Protein AF-A0A8X8DHN5-F1 (afdb_monomer)

Radius of gyration: 29.45 Å; Cα contacts (8 Å, |Δi|>4): 49; chains: 1; bounding box: 94×42×72 Å

Secondary structure (DSSP, 8-state):
--PPPPPPPPPPP-------PPPPPP---------------------THHHHHHHHHHHHHHHHHHHHHHHHHHHHTT--TTSHHHHHHHHHHHHHHHHTT----HHHHHHHHHHHHHHHHHTT---------------TTSSHHHHHHHHHT----

Structure (mmCIF, N/CA/C/O backbone):
data_AF-A0A8X8DHN5-F1
#
_entry.id   AF-A0A8X8DHN5-F1
#
loop_
_atom_site.group_PDB
_atom_site.id
_atom_site.type_symbol
_atom_site.label_atom_id
_atom_site.label_alt_id
_atom_site.label_comp_id
_atom_site.label_asym_id
_atom_site.label_entity_id
_atom_site.label_seq_id
_atom_site.pdbx_PDB_ins_code
_atom_site.Cartn_x
_atom_site.Cartn_y
_atom_site.Cartn_z
_atom_site.occupancy
_atom_site.B_iso_or_equiv
_atom_site.auth_seq_id
_atom_site.auth_comp_id
_atom_site.auth_asym_id
_atom_site.auth_atom_id
_atom_site.pdbx_PDB_model_num
ATOM 1 N N . MET A 1 1 ? -40.801 -19.120 -19.888 1.00 40.19 1 MET A N 1
ATOM 2 C CA . MET A 1 1 ? -40.756 -18.268 -21.099 1.00 40.19 1 MET A CA 1
ATOM 3 C C . MET A 1 1 ? -39.451 -17.484 -21.083 1.00 40.19 1 MET A C 1
ATOM 5 O O . MET A 1 1 ? -39.357 -16.513 -20.349 1.00 40.19 1 MET A O 1
ATOM 9 N N . TRP A 1 2 ? -38.436 -17.915 -21.832 1.00 34.72 2 TRP A N 1
ATOM 10 C CA . TRP A 1 2 ? -37.147 -17.218 -21.913 1.00 34.72 2 TRP A CA 1
ATOM 11 C C . TRP A 1 2 ? -37.075 -16.496 -23.261 1.00 34.72 2 TRP A C 1
ATOM 13 O O . TRP A 1 2 ? -37.038 -17.145 -24.305 1.00 34.72 2 TRP A O 1
ATOM 23 N N . ARG A 1 3 ? -37.142 -15.158 -23.260 1.00 44.72 3 ARG A N 1
ATOM 24 C CA . ARG A 1 3 ? -36.994 -14.358 -24.485 1.00 44.72 3 ARG A CA 1
ATOM 25 C C . ARG A 1 3 ? -35.511 -14.281 -24.858 1.00 44.72 3 ARG A C 1
ATOM 27 O O . ARG A 1 3 ? -34.700 -13.839 -24.050 1.00 44.72 3 ARG A O 1
ATOM 34 N N . ARG A 1 4 ? -35.171 -14.696 -26.083 1.00 47.12 4 ARG A N 1
ATOM 35 C CA . ARG A 1 4 ? -33.859 -14.456 -26.707 1.00 47.12 4 ARG A CA 1
ATOM 36 C C . ARG A 1 4 ? -33.669 -12.954 -26.932 1.00 47.12 4 ARG A C 1
ATOM 38 O O . ARG A 1 4 ? -34.525 -12.324 -27.548 1.00 47.12 4 ARG A O 1
ATOM 45 N N . ALA A 1 5 ? -32.549 -12.410 -26.468 1.00 58.56 5 ALA A N 1
ATOM 46 C CA . ALA A 1 5 ? -32.064 -11.099 -26.888 1.00 58.56 5 ALA A CA 1
ATOM 47 C C . ALA A 1 5 ? -31.397 -11.205 -28.281 1.00 58.56 5 ALA A C 1
ATOM 49 O O . ALA A 1 5 ? -30.802 -12.245 -28.580 1.00 58.56 5 ALA A O 1
ATOM 50 N N . PRO A 1 6 ? -31.496 -10.176 -29.142 1.00 59.94 6 PRO A N 1
ATOM 51 C CA . PRO A 1 6 ? -30.870 -10.176 -30.462 1.00 59.94 6 PRO A CA 1
ATOM 52 C C . PRO A 1 6 ? -29.352 -9.938 -30.376 1.00 59.94 6 PRO A C 1
ATOM 54 O O . PRO A 1 6 ? -28.873 -9.168 -29.546 1.00 59.94 6 PRO A O 1
ATOM 57 N N . SER A 1 7 ? -28.594 -10.609 -31.244 1.00 63.41 7 SER A N 1
ATOM 58 C CA . SER A 1 7 ? -27.137 -10.473 -31.371 1.00 63.41 7 SER A CA 1
ATOM 59 C C . SER A 1 7 ? -26.733 -9.146 -32.034 1.00 63.41 7 SER A C 1
ATOM 61 O O . SER A 1 7 ? -27.373 -8.763 -33.017 1.00 63.41 7 SER A O 1
ATOM 63 N N . PRO A 1 8 ? -25.653 -8.477 -31.588 1.00 67.31 8 PRO A N 1
ATOM 64 C CA . PRO A 1 8 ? -25.130 -7.286 -32.255 1.00 67.31 8 PRO A CA 1
ATOM 65 C C . PRO A 1 8 ? -24.365 -7.631 -33.554 1.00 67.31 8 PRO A C 1
ATOM 67 O O . PRO A 1 8 ? -23.786 -8.717 -33.657 1.00 67.31 8 PRO A O 1
ATOM 70 N N . PRO A 1 9 ? -24.343 -6.728 -34.554 1.00 60.66 9 PRO A N 1
ATOM 71 C CA . PRO A 1 9 ? -23.659 -6.954 -35.827 1.00 60.66 9 PRO A CA 1
ATOM 72 C C . PRO A 1 9 ? -22.127 -6.894 -35.686 1.00 60.66 9 PRO A C 1
ATOM 74 O O . PRO A 1 9 ? -21.584 -6.067 -34.955 1.00 60.66 9 PRO A O 1
ATOM 77 N N . ARG A 1 10 ? -21.422 -7.773 -36.416 1.00 60.41 10 ARG A N 1
ATOM 78 C CA . ARG A 1 10 ? -19.953 -7.762 -36.562 1.00 60.41 10 ARG A CA 1
ATOM 79 C C . ARG A 1 10 ? -19.505 -6.551 -37.393 1.00 60.41 10 ARG A C 1
ATOM 81 O O . ARG A 1 10 ? -20.082 -6.337 -38.459 1.00 60.41 10 ARG A O 1
ATOM 88 N N . PRO A 1 11 ? -18.442 -5.830 -37.003 1.00 55.47 11 PRO A N 1
ATOM 89 C CA . PRO A 1 11 ? -17.826 -4.852 -37.886 1.00 55.47 11 PRO A CA 1
ATOM 90 C C . PRO A 1 11 ? -16.964 -5.546 -38.952 1.00 55.47 11 PRO A C 1
ATOM 92 O O . PRO A 1 11 ? -16.207 -6.477 -38.668 1.00 55.47 11 PRO A O 1
ATOM 95 N N . ALA A 1 12 ? -17.114 -5.085 -40.190 1.00 56.25 12 ALA A N 1
ATOM 96 C CA . ALA A 1 12 ? -16.316 -5.467 -41.344 1.00 56.25 12 ALA A CA 1
ATOM 97 C C . ALA A 1 12 ? -14.906 -4.842 -41.269 1.00 56.25 12 ALA A C 1
ATOM 99 O O . ALA A 1 12 ? -14.783 -3.640 -41.049 1.00 56.25 12 ALA A O 1
ATOM 100 N N . GLY A 1 13 ? -13.849 -5.640 -41.473 1.00 50.00 13 GLY A N 1
ATOM 101 C CA . GLY A 1 13 ? -12.562 -5.140 -41.998 1.00 50.00 13 GLY A CA 1
ATOM 102 C C . GLY A 1 13 ? -12.707 -4.871 -43.503 1.00 50.00 13 GLY A C 1
ATOM 103 O O . GLY A 1 13 ? -13.623 -5.454 -44.092 1.00 50.00 13 GLY A O 1
ATOM 104 N N . PRO A 1 14 ? -11.884 -4.024 -44.160 1.00 47.12 14 PRO A N 1
ATOM 105 C CA . PRO A 1 14 ? -10.428 -4.221 -44.286 1.00 47.12 14 PRO A CA 1
ATOM 106 C C . PRO A 1 14 ? -9.612 -2.906 -44.431 1.00 47.12 14 PRO A C 1
ATOM 108 O O . PRO A 1 14 ? -10.172 -1.818 -44.514 1.00 47.12 14 PRO A O 1
ATOM 111 N N . GLY A 1 15 ? -8.278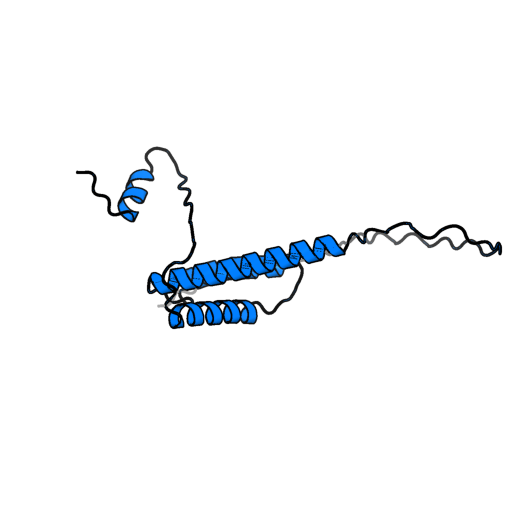 -2.992 -44.534 1.00 40.81 15 GLY A N 1
ATOM 112 C CA . GLY A 1 15 ? -7.471 -1.866 -45.032 1.00 40.81 15 GLY A CA 1
ATOM 113 C C . GLY A 1 15 ? -5.991 -1.918 -44.672 1.00 40.81 15 GLY A C 1
ATOM 114 O O . GLY A 1 15 ? -5.538 -1.184 -43.802 1.00 40.81 15 GLY A O 1
ATOM 115 N N . HIS A 1 16 ? -5.231 -2.778 -45.349 1.00 46.19 16 HIS A N 1
ATOM 116 C CA . HIS A 1 16 ? -3.773 -2.691 -45.395 1.00 46.19 16 HIS A CA 1
ATOM 117 C C . HIS A 1 16 ? -3.365 -1.574 -46.355 1.00 46.19 16 HIS A C 1
ATOM 119 O O . HIS A 1 16 ? -3.609 -1.714 -47.547 1.00 46.19 16 HIS A O 1
ATOM 125 N N . THR A 1 17 ? -2.676 -0.543 -45.872 1.00 45.25 17 THR A N 1
ATOM 126 C CA . THR A 1 17 ? -1.739 0.249 -46.687 1.00 45.25 17 THR A CA 1
ATOM 127 C C . THR A 1 17 ? -0.683 0.867 -45.775 1.00 45.25 17 THR A C 1
ATOM 129 O O . THR A 1 17 ? -0.916 1.892 -45.139 1.00 45.25 17 THR A O 1
ATOM 132 N N . ALA A 1 18 ? 0.479 0.221 -45.705 1.00 45.72 18 ALA A N 1
ATOM 133 C CA . ALA A 1 18 ? 1.719 0.830 -45.248 1.00 45.72 18 ALA A CA 1
ATOM 134 C C . ALA A 1 18 ? 2.438 1.443 -46.461 1.00 45.72 18 ALA A C 1
ATOM 136 O O . ALA A 1 18 ? 2.580 0.746 -47.468 1.00 45.72 18 ALA A O 1
ATOM 137 N N . PRO A 1 19 ? 2.954 2.679 -46.383 1.00 45.00 19 PRO A N 1
ATOM 138 C CA . PRO A 1 19 ? 4.050 3.107 -47.235 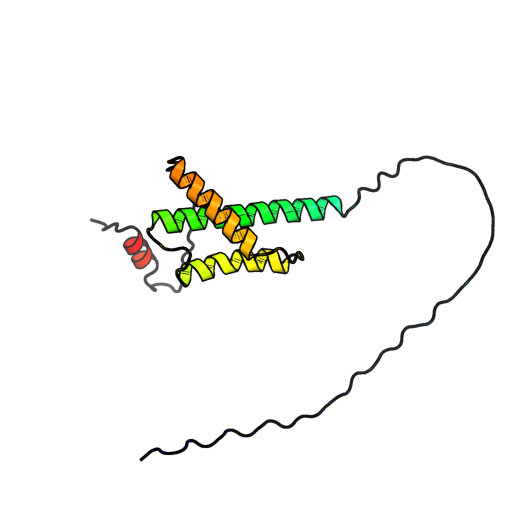1.00 45.00 19 PRO A CA 1
ATOM 139 C C . PRO A 1 19 ? 5.369 2.741 -46.546 1.00 45.00 19 PRO A C 1
ATOM 141 O O . PRO A 1 19 ? 5.823 3.394 -45.609 1.00 45.00 19 PRO A O 1
ATOM 144 N N . LEU A 1 20 ? 5.939 1.639 -47.025 1.00 48.38 20 LEU A N 1
ATOM 145 C CA . LEU A 1 20 ? 7.340 1.258 -46.904 1.00 48.38 20 LEU A CA 1
ATOM 146 C C . LEU A 1 20 ? 8.208 2.413 -47.436 1.00 48.38 20 LEU A C 1
ATOM 148 O O . LEU A 1 20 ? 8.179 2.688 -48.632 1.00 48.38 20 LEU A O 1
ATOM 152 N N . LEU A 1 21 ? 8.953 3.095 -46.564 1.00 44.84 21 LEU A N 1
ATOM 153 C CA . LEU A 1 21 ? 10.015 4.012 -46.979 1.00 44.84 21 LEU A CA 1
ATOM 154 C C . LEU A 1 21 ? 11.355 3.278 -46.887 1.00 44.84 21 LEU A C 1
ATOM 156 O O . LEU A 1 21 ? 11.722 2.744 -45.841 1.00 44.84 21 LEU A O 1
ATOM 160 N N . GLU A 1 22 ? 12.010 3.201 -48.043 1.00 47.03 22 GLU A N 1
ATOM 161 C CA . GLU A 1 22 ? 13.243 2.471 -48.319 1.00 47.03 22 GLU A CA 1
ATOM 162 C C . GLU A 1 22 ? 14.443 2.906 -47.454 1.00 47.03 22 GLU A C 1
ATOM 164 O O . GLU A 1 22 ? 14.592 4.092 -47.149 1.00 47.03 22 GLU A O 1
ATOM 169 N N . PRO A 1 23 ? 15.368 1.979 -47.136 1.00 39.41 23 PRO A N 1
ATOM 170 C CA . PRO A 1 23 ? 16.686 2.297 -46.596 1.00 39.41 23 PRO A CA 1
ATOM 171 C C . PRO A 1 23 ? 17.638 2.795 -47.698 1.00 39.41 23 PRO A C 1
ATOM 173 O O . PRO A 1 23 ? 17.953 2.076 -48.645 1.00 39.41 23 PRO A O 1
ATOM 176 N N . THR A 1 24 ? 18.154 4.011 -47.537 1.00 40.22 24 THR A N 1
ATOM 177 C CA . THR A 1 24 ? 19.179 4.630 -48.392 1.00 40.22 24 THR A CA 1
ATOM 178 C C . THR A 1 24 ? 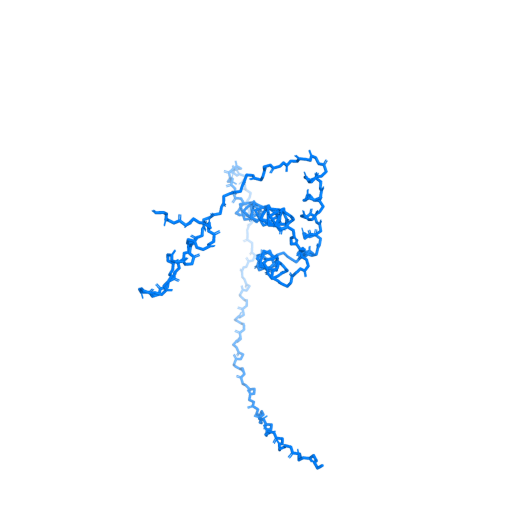20.497 3.821 -48.385 1.00 40.22 24 THR A C 1
ATOM 180 O O . THR A 1 24 ? 20.932 3.373 -47.319 1.00 40.22 24 THR A O 1
ATOM 183 N N . PRO A 1 25 ? 21.166 3.618 -49.540 1.00 43.66 25 PRO A N 1
ATOM 184 C CA . PRO A 1 25 ? 22.300 2.703 -49.668 1.00 43.66 25 PRO A CA 1
ATOM 185 C C . PRO A 1 25 ? 23.611 3.243 -49.077 1.00 43.66 25 PRO A C 1
ATOM 187 O O . PRO A 1 25 ? 23.941 4.424 -49.174 1.00 43.66 25 PRO A O 1
ATOM 190 N N . ARG A 1 26 ? 24.390 2.312 -48.508 1.00 37.31 26 ARG A N 1
ATOM 191 C CA . ARG A 1 26 ? 25.766 2.494 -48.023 1.00 37.31 26 ARG A CA 1
ATOM 192 C C . ARG A 1 26 ? 26.682 3.022 -49.133 1.00 37.31 26 ARG A C 1
ATOM 194 O O . ARG A 1 26 ? 26.804 2.389 -50.179 1.00 37.31 26 ARG A O 1
ATOM 201 N N . ALA A 1 27 ? 27.403 4.106 -48.853 1.00 36.12 27 ALA A N 1
ATOM 202 C CA . ALA A 1 27 ? 28.577 4.509 -49.618 1.00 36.12 27 ALA A CA 1
ATOM 203 C C . ALA A 1 27 ? 29.841 3.944 -48.952 1.00 36.12 27 ALA A C 1
ATOM 205 O O . ALA A 1 27 ? 30.242 4.366 -47.869 1.00 36.12 27 ALA A O 1
ATOM 206 N N . THR A 1 28 ? 30.453 2.965 -49.610 1.00 39.31 28 THR A N 1
ATOM 207 C CA . THR A 1 28 ? 31.779 2.429 -49.298 1.00 39.31 28 THR A CA 1
ATOM 208 C C . THR A 1 28 ? 32.833 3.317 -49.962 1.00 39.31 28 THR A C 1
ATOM 210 O O . THR A 1 28 ? 32.847 3.434 -51.184 1.00 39.31 28 THR A O 1
ATOM 213 N N . SER A 1 29 ? 33.720 3.942 -49.190 1.00 45.78 29 SER A N 1
ATOM 214 C CA . SER A 1 29 ? 34.921 4.633 -49.686 1.00 45.78 29 SER A CA 1
ATOM 215 C C . SER A 1 29 ? 35.832 4.918 -48.488 1.00 45.78 29 SER A C 1
ATOM 217 O O . SER A 1 29 ? 35.328 5.415 -47.491 1.00 45.78 29 SER A O 1
ATOM 219 N N . GLN A 1 30 ? 37.132 4.650 -48.411 1.00 44.94 30 GLN A N 1
ATOM 220 C CA . GLN A 1 30 ? 38.167 4.013 -49.226 1.00 44.94 30 GLN A CA 1
ATOM 221 C C . GLN A 1 30 ? 39.274 3.641 -48.214 1.00 44.94 30 GLN A C 1
ATOM 223 O O . GLN A 1 30 ? 39.438 4.303 -47.187 1.00 44.94 30 GLN A O 1
ATOM 228 N N . LEU A 1 31 ? 40.035 2.583 -48.491 1.00 35.59 31 LEU A N 1
ATOM 229 C CA . LEU A 1 31 ? 41.214 2.208 -47.713 1.00 35.59 31 LEU A CA 1
ATOM 230 C C . LEU A 1 31 ? 42.386 3.177 -47.951 1.00 35.59 31 LEU A C 1
ATOM 232 O O . LEU A 1 31 ? 42.612 3.598 -49.082 1.00 35.59 31 LEU A O 1
ATOM 236 N N . ARG A 1 32 ? 43.225 3.281 -46.905 1.00 38.56 32 ARG A N 1
ATOM 237 C CA . ARG A 1 32 ? 44.699 3.441 -46.899 1.00 38.56 32 ARG A CA 1
ATOM 238 C C . ARG A 1 32 ? 45.237 4.829 -46.523 1.00 38.56 32 ARG A C 1
ATOM 240 O O . ARG A 1 32 ? 45.284 5.724 -47.351 1.00 38.56 32 ARG A O 1
ATOM 247 N N . ALA A 1 33 ? 45.856 4.898 -45.342 1.00 34.19 33 ALA A N 1
ATOM 248 C CA . ALA A 1 33 ? 47.287 5.195 -45.196 1.00 34.19 33 ALA A CA 1
ATOM 249 C C . ALA A 1 33 ? 47.751 4.905 -43.756 1.00 34.19 33 ALA A C 1
ATOM 251 O O . ALA A 1 33 ? 47.081 5.247 -42.789 1.00 34.19 33 ALA A O 1
ATOM 252 N N . ILE A 1 34 ? 48.892 4.229 -43.645 1.00 39.56 34 ILE A N 1
ATOM 253 C CA . ILE A 1 34 ? 49.596 3.876 -42.410 1.00 39.56 34 ILE A CA 1
ATOM 254 C C . ILE A 1 34 ? 50.343 5.118 -41.910 1.00 39.56 34 ILE A C 1
ATOM 256 O O . ILE A 1 34 ? 51.051 5.752 -42.690 1.00 39.56 34 ILE A O 1
ATOM 260 N N . GLY A 1 35 ? 50.230 5.426 -40.619 1.00 37.78 35 GLY A N 1
ATOM 261 C CA . GLY A 1 35 ? 51.011 6.467 -39.953 1.00 37.78 35 GLY A CA 1
ATOM 262 C C . GLY A 1 35 ? 51.005 6.256 -38.443 1.00 37.78 35 GLY A C 1
ATOM 263 O O . GLY A 1 35 ? 50.032 6.557 -37.764 1.00 37.78 35 GLY A O 1
ATOM 264 N N . THR A 1 36 ? 52.086 5.678 -37.933 1.00 37.84 36 THR A N 1
ATOM 265 C CA . THR A 1 36 ? 52.410 5.537 -36.509 1.00 37.84 36 THR A CA 1
ATOM 266 C C . THR A 1 36 ? 52.647 6.896 -35.846 1.00 37.84 36 THR A C 1
ATOM 268 O O . THR A 1 36 ? 53.366 7.708 -36.420 1.00 37.84 36 THR A O 1
ATOM 271 N N . VAL A 1 37 ? 52.141 7.098 -34.622 1.00 36.69 37 VAL A N 1
ATOM 272 C CA . VAL A 1 37 ? 52.898 7.441 -33.390 1.00 36.69 37 VAL A CA 1
ATOM 273 C C . VAL A 1 37 ? 51.922 7.866 -32.281 1.00 36.69 37 VAL A C 1
ATOM 275 O O . VAL A 1 37 ? 51.023 8.676 -32.482 1.00 36.69 37 VAL A O 1
ATOM 278 N N . SER A 1 38 ? 52.126 7.272 -31.105 1.00 43.72 38 SER A N 1
ATOM 279 C CA . SER A 1 38 ? 51.408 7.469 -29.846 1.00 43.72 38 SER A CA 1
ATOM 280 C C . SER A 1 38 ? 51.373 8.921 -29.365 1.00 43.72 38 SER A C 1
ATOM 282 O O . SER A 1 38 ? 52.410 9.581 -29.313 1.00 43.72 38 SER A O 1
ATOM 284 N N . HIS A 1 39 ? 50.219 9.371 -28.862 1.00 37.03 39 HIS A N 1
ATOM 285 C CA . HIS A 1 39 ? 50.159 10.498 -27.934 1.00 37.03 39 HIS A CA 1
ATOM 286 C C . HIS A 1 39 ? 48.993 10.342 -26.943 1.00 37.03 39 HIS A C 1
ATOM 288 O O . HIS A 1 39 ? 47.828 10.401 -27.315 1.00 37.03 39 HIS A O 1
ATOM 294 N N . MET A 1 40 ? 49.377 10.131 -25.683 1.00 37.34 40 MET A N 1
ATOM 295 C CA . MET A 1 40 ? 48.678 10.478 -24.440 1.00 37.34 40 MET A CA 1
ATOM 296 C C . MET A 1 40 ? 47.259 9.933 -24.207 1.00 37.34 40 MET A C 1
ATOM 298 O O . MET A 1 40 ? 46.232 10.543 -24.486 1.00 37.34 40 MET A O 1
ATOM 302 N N . GLN A 1 41 ? 47.273 8.789 -23.527 1.00 41.97 41 GLN A N 1
ATOM 303 C CA . GLN A 1 41 ? 46.306 8.336 -22.536 1.00 41.97 41 GLN A CA 1
ATOM 304 C C . GLN A 1 41 ? 45.952 9.452 -21.534 1.00 41.97 41 GLN A C 1
ATOM 306 O O . GLN A 1 41 ? 46.781 9.842 -20.720 1.00 41.97 41 GLN A O 1
ATOM 311 N N . SER A 1 42 ? 44.722 9.957 -21.615 1.00 42.03 42 SER A N 1
ATOM 312 C CA . SER A 1 42 ? 43.764 10.089 -20.504 1.00 42.03 42 SER A CA 1
ATOM 313 C C . SER A 1 42 ? 42.616 10.991 -20.965 1.00 42.03 42 SER A C 1
ATOM 315 O O . SER A 1 42 ? 42.474 12.137 -20.548 1.00 42.03 42 SER A O 1
ATOM 317 N N . GLN A 1 43 ? 41.798 10.483 -21.886 1.00 39.53 43 GLN A N 1
ATOM 318 C CA . GLN A 1 43 ? 40.398 10.881 -21.892 1.00 39.53 43 GLN A CA 1
ATOM 319 C C . GLN A 1 43 ? 39.708 9.864 -20.998 1.00 39.53 43 GLN A C 1
ATOM 321 O O . GLN A 1 43 ? 39.475 8.724 -21.396 1.00 39.53 43 GLN A O 1
ATOM 326 N N . GLN A 1 44 ? 39.493 10.270 -19.749 1.00 47.12 44 GLN A N 1
ATOM 327 C CA . GLN A 1 44 ? 38.478 9.698 -18.883 1.00 47.12 44 GLN A CA 1
ATOM 328 C C . GLN A 1 44 ? 37.159 9.818 -19.651 1.00 47.12 44 GLN A C 1
ATOM 330 O O . GLN A 1 44 ? 36.514 10.862 -19.659 1.00 47.12 44 GLN A O 1
ATOM 335 N N . ILE A 1 45 ? 36.833 8.769 -20.402 1.00 48.25 45 ILE A N 1
ATOM 336 C CA . ILE A 1 45 ? 35.477 8.512 -20.852 1.00 48.25 45 ILE A CA 1
ATOM 337 C C . ILE A 1 45 ? 34.749 8.184 -19.556 1.00 48.25 45 ILE A C 1
ATOM 339 O O . ILE A 1 45 ? 34.866 7.077 -19.035 1.00 48.25 45 ILE A O 1
ATOM 343 N N . GLU A 1 46 ? 34.100 9.187 -18.974 1.00 53.25 46 GLU A N 1
ATOM 344 C CA . GLU A 1 46 ? 33.015 8.931 -18.041 1.00 53.25 46 GLU A C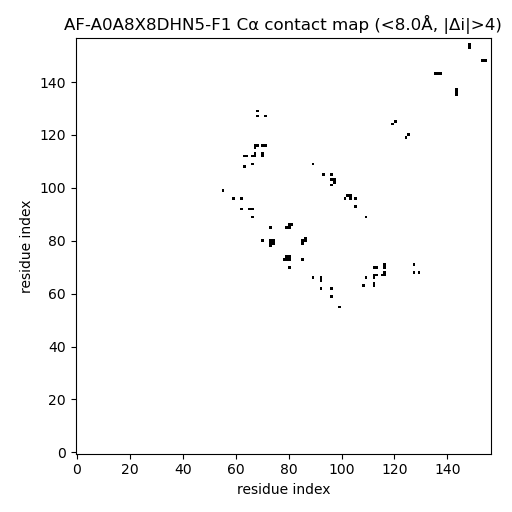A 1
ATOM 345 C C . GLU A 1 46 ? 31.974 8.161 -18.843 1.00 53.25 46 GLU A C 1
ATOM 347 O O . GLU A 1 46 ? 31.344 8.693 -19.756 1.00 53.25 46 GLU A O 1
ATOM 352 N N . ASP A 1 47 ? 31.933 6.858 -18.590 1.00 50.19 47 ASP A N 1
ATOM 353 C CA . ASP A 1 47 ? 30.950 5.949 -19.139 1.00 50.19 47 ASP A CA 1
ATOM 354 C C . ASP A 1 47 ? 29.563 6.445 -18.703 1.00 50.19 47 ASP A C 1
ATOM 356 O O . ASP A 1 47 ? 29.256 6.398 -17.507 1.00 50.19 47 ASP A O 1
ATOM 360 N N . PRO A 1 48 ? 28.719 6.950 -19.623 1.00 56.00 48 PRO A N 1
ATOM 361 C CA . PRO A 1 48 ? 27.399 7.441 -19.254 1.00 56.00 48 PRO A CA 1
ATOM 362 C C . PRO A 1 48 ? 26.507 6.316 -18.713 1.00 56.00 48 PRO A C 1
ATOM 364 O O . PRO A 1 48 ? 25.500 6.613 -18.084 1.00 56.00 48 PRO A O 1
ATOM 367 N N . THR A 1 49 ? 26.875 5.040 -18.895 1.00 56.75 49 THR A N 1
ATOM 368 C CA . THR A 1 49 ? 26.046 3.901 -18.476 1.00 56.75 49 THR A CA 1
ATOM 369 C C . THR A 1 49 ? 26.108 3.591 -16.977 1.00 56.75 49 THR A C 1
ATOM 371 O O . THR A 1 49 ? 25.190 2.958 -16.451 1.00 56.75 49 THR A O 1
ATOM 374 N N . ASN A 1 50 ? 27.132 4.064 -16.254 1.00 57.59 50 ASN A N 1
ATOM 375 C CA . ASN A 1 50 ? 27.273 3.760 -14.825 1.00 57.59 50 ASN A CA 1
ATOM 376 C C . ASN A 1 50 ? 26.219 4.485 -13.963 1.00 57.59 50 ASN A C 1
ATOM 378 O O . ASN A 1 50 ? 25.659 3.888 -13.048 1.00 57.59 50 ASN A O 1
ATOM 382 N N . GLY A 1 51 ? 25.891 5.741 -14.295 1.00 62.31 51 GLY A N 1
ATOM 383 C CA . GLY A 1 51 ? 24.906 6.533 -13.542 1.00 62.31 51 GLY A CA 1
ATOM 384 C C . GLY A 1 51 ? 23.460 6.045 -13.706 1.00 62.31 51 GLY A C 1
ATOM 385 O O . GLY A 1 51 ? 22.680 6.086 -12.760 1.00 62.31 51 GLY A O 1
ATOM 386 N N . GLU A 1 52 ? 23.108 5.518 -14.883 1.00 67.62 52 GLU A N 1
ATOM 387 C CA . GLU A 1 52 ? 21.757 5.004 -15.175 1.00 67.62 52 GLU A CA 1
ATOM 388 C C . GLU A 1 52 ? 21.463 3.713 -14.393 1.00 67.62 52 GLU A C 1
ATOM 390 O O . GLU A 1 52 ? 20.335 3.468 -13.959 1.00 67.62 52 GLU A O 1
ATOM 395 N N . SER A 1 53 ? 22.491 2.876 -14.207 1.00 71.69 53 SER A N 1
ATOM 396 C CA . SER A 1 53 ? 22.389 1.637 -13.433 1.00 71.69 53 SER A CA 1
ATOM 397 C C . SER A 1 53 ? 22.241 1.910 -11.937 1.00 71.69 53 SER A C 1
ATOM 399 O O . SER A 1 53 ? 21.472 1.216 -11.272 1.00 71.69 53 SER A O 1
ATOM 401 N N . GLU A 1 54 ? 22.955 2.907 -11.414 1.00 77.62 54 GLU A N 1
ATOM 402 C CA . GLU A 1 54 ? 22.884 3.308 -10.005 1.00 77.62 54 GLU A CA 1
ATOM 403 C C . GLU A 1 54 ? 21.497 3.879 -9.667 1.00 77.62 54 GLU A C 1
ATOM 405 O O . GLU A 1 54 ? 20.834 3.373 -8.761 1.00 77.62 54 GLU A O 1
ATOM 410 N N . GLU A 1 55 ? 20.972 4.801 -10.486 1.00 80.25 55 GLU A N 1
ATOM 411 C CA . GLU A 1 55 ? 19.601 5.322 -10.344 1.00 80.25 55 GLU A CA 1
ATOM 412 C C . GLU A 1 55 ? 18.557 4.189 -10.383 1.00 80.25 55 GLU A C 1
ATOM 414 O O . GLU A 1 55 ? 17.583 4.152 -9.619 1.00 80.25 55 GLU A O 1
ATOM 419 N N . PHE A 1 56 ? 18.743 3.220 -11.280 1.00 79.56 56 PHE A N 1
ATOM 420 C CA . PHE A 1 56 ? 17.839 2.084 -11.405 1.00 79.56 56 PHE A CA 1
ATOM 421 C C . PHE A 1 56 ? 17.831 1.186 -10.158 1.00 79.56 56 PHE A C 1
ATOM 423 O O . PHE A 1 56 ? 16.767 0.686 -9.768 1.00 79.56 56 PHE A O 1
ATOM 430 N N . ASP A 1 57 ? 18.980 0.979 -9.524 1.00 81.56 57 ASP A N 1
ATOM 431 C CA . ASP A 1 57 ? 19.074 0.174 -8.311 1.00 81.56 57 ASP A CA 1
ATOM 432 C C . ASP A 1 57 ? 18.525 0.928 -7.087 1.00 81.56 57 ASP A C 1
ATOM 434 O O . ASP A 1 57 ? 17.668 0.375 -6.391 1.00 81.56 57 ASP A O 1
ATOM 438 N N . GLU A 1 58 ? 18.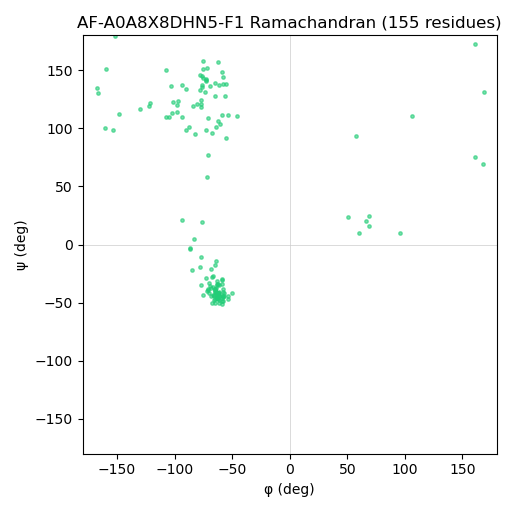846 2.214 -6.904 1.00 87.00 58 GLU A N 1
ATOM 439 C CA . GLU A 1 58 ? 18.274 3.066 -5.840 1.00 87.00 58 GLU A CA 1
ATOM 440 C C . GLU A 1 58 ? 16.741 3.067 -5.859 1.00 87.00 58 GLU A C 1
ATOM 442 O O . GLU A 1 58 ? 16.025 2.944 -4.854 1.00 87.00 58 GLU A O 1
ATOM 447 N N . THR A 1 59 ? 16.193 3.193 -7.058 1.00 86.75 59 THR A N 1
ATOM 448 C CA . THR A 1 59 ? 14.753 3.246 -7.241 1.00 86.75 59 THR A CA 1
ATOM 449 C C . THR A 1 59 ? 14.093 1.880 -7.024 1.00 86.75 59 THR A C 1
ATOM 451 O O . THR A 1 59 ? 12.943 1.824 -6.580 1.00 86.75 59 THR A O 1
ATOM 454 N N . ARG A 1 60 ? 14.785 0.763 -7.283 1.00 84.25 60 ARG A N 1
ATOM 455 C CA . ARG A 1 60 ? 14.303 -0.581 -6.918 1.00 84.25 60 ARG A CA 1
ATOM 456 C C . ARG A 1 60 ? 14.324 -0.807 -5.422 1.00 84.25 60 ARG A C 1
ATOM 458 O O . ARG A 1 60 ? 13.363 -1.371 -4.899 1.00 84.25 60 ARG A O 1
ATOM 465 N N . GLU A 1 61 ? 15.373 -0.364 -4.745 1.00 88.25 61 GLU A N 1
ATOM 466 C CA . GLU A 1 61 ? 15.462 -0.400 -3.286 1.00 88.25 61 GLU A CA 1
ATOM 467 C C . GLU A 1 61 ? 14.319 0.392 -2.656 1.00 88.25 61 GLU A C 1
ATOM 469 O O . GLU A 1 61 ? 13.615 -0.115 -1.781 1.00 88.25 61 GLU A O 1
ATOM 474 N N . THR A 1 62 ? 14.034 1.578 -3.194 1.00 89.44 62 THR A N 1
ATOM 475 C CA . THR A 1 62 ? 12.893 2.398 -2.777 1.00 89.44 62 THR A CA 1
ATOM 476 C C . THR A 1 62 ? 11.566 1.649 -2.947 1.00 89.44 62 THR A C 1
ATOM 478 O O . THR A 1 62 ? 10.733 1.637 -2.038 1.00 89.44 62 THR A O 1
ATOM 481 N N . LEU A 1 63 ? 11.360 0.961 -4.077 1.00 90.31 63 LEU A N 1
ATOM 482 C CA . LEU A 1 63 ? 10.151 0.162 -4.312 1.00 90.31 63 LEU A CA 1
ATOM 483 C C . LEU A 1 63 ? 10.065 -1.056 -3.378 1.00 90.31 63 LEU A C 1
ATOM 485 O O . LEU A 1 63 ? 8.969 -1.364 -2.905 1.00 90.31 63 LEU A O 1
ATOM 489 N N . GLN A 1 64 ? 11.186 -1.710 -3.044 1.00 90.62 64 GLN A N 1
ATOM 490 C CA . GLN A 1 64 ? 11.203 -2.765 -2.021 1.00 90.62 64 GLN A CA 1
ATOM 491 C C . GLN A 1 64 ? 10.816 -2.211 -0.650 1.00 90.62 64 GLN A C 1
ATOM 493 O O . GLN A 1 64 ? 9.985 -2.801 0.041 1.00 90.62 64 GLN A O 1
ATOM 498 N N . LEU A 1 65 ? 11.373 -1.061 -0.269 1.00 89.31 65 LEU A N 1
ATOM 499 C CA . LEU A 1 65 ? 11.095 -0.429 1.013 1.00 89.31 65 LEU A CA 1
ATOM 500 C C . LEU A 1 65 ? 9.618 -0.044 1.132 1.00 89.31 65 LEU A C 1
ATOM 502 O O . LEU A 1 65 ? 8.998 -0.307 2.161 1.00 89.31 65 LEU A O 1
ATOM 506 N N . ILE A 1 66 ? 9.027 0.505 0.066 1.00 90.38 66 ILE A N 1
ATOM 507 C CA . ILE A 1 66 ? 7.590 0.802 0.006 1.00 90.38 66 ILE A CA 1
ATOM 508 C C . ILE A 1 66 ? 6.765 -0.466 0.253 1.00 90.38 66 ILE A C 1
ATOM 510 O O . ILE A 1 66 ? 5.821 -0.424 1.042 1.00 90.38 66 ILE A O 1
ATOM 514 N N . ARG A 1 67 ? 7.123 -1.603 -0.362 1.00 91.88 67 ARG A N 1
ATOM 515 C CA . ARG A 1 67 ? 6.417 -2.878 -0.139 1.00 91.88 67 ARG A CA 1
ATOM 516 C C . ARG A 1 67 ? 6.522 -3.336 1.312 1.00 91.88 67 ARG A C 1
ATOM 518 O O . ARG A 1 67 ? 5.499 -3.683 1.890 1.00 91.88 67 ARG A O 1
ATOM 525 N N . VAL A 1 68 ? 7.716 -3.300 1.909 1.00 90.69 68 VAL A N 1
ATOM 526 C CA . VAL A 1 68 ? 7.926 -3.691 3.316 1.00 90.69 68 VAL A CA 1
ATOM 527 C C . VAL A 1 68 ? 7.118 -2.795 4.255 1.00 90.69 68 VAL A C 1
ATOM 529 O O . VAL A 1 68 ? 6.389 -3.308 5.103 1.00 90.69 68 VAL A O 1
ATOM 532 N N . LYS A 1 69 ? 7.185 -1.466 4.075 1.00 89.69 69 LYS A N 1
ATOM 533 C CA . LYS A 1 69 ? 6.427 -0.496 4.882 1.00 89.69 69 LYS A CA 1
ATOM 534 C C . LYS A 1 69 ? 4.917 -0.700 4.740 1.00 89.69 69 LYS A C 1
ATOM 536 O O . LYS A 1 69 ? 4.207 -0.703 5.741 1.00 89.69 69 LYS A O 1
ATOM 541 N N . PHE A 1 70 ? 4.429 -0.927 3.520 1.00 91.19 70 PHE A N 1
ATOM 542 C CA . PHE A 1 70 ? 3.013 -1.194 3.269 1.00 91.19 70 PHE A CA 1
ATOM 543 C C . PHE A 1 70 ? 2.543 -2.506 3.905 1.00 91.19 70 PHE A C 1
ATOM 545 O O . PHE A 1 70 ? 1.505 -2.531 4.558 1.00 91.19 70 PHE A O 1
ATOM 552 N N . LEU A 1 71 ? 3.304 -3.590 3.739 1.00 91.00 71 LEU A N 1
ATOM 553 C CA . LEU A 1 71 ? 2.983 -4.895 4.318 1.00 91.00 71 LEU A CA 1
ATOM 554 C C . LEU A 1 71 ? 2.968 -4.850 5.840 1.00 91.00 71 LEU A C 1
ATOM 556 O O . LEU A 1 71 ? 2.062 -5.396 6.464 1.00 91.00 71 LEU A O 1
ATOM 560 N N . TRP A 1 72 ? 3.936 -4.155 6.430 1.00 88.25 72 TRP A N 1
ATOM 561 C CA . TRP A 1 72 ? 3.991 -3.952 7.869 1.00 88.25 72 TRP A CA 1
ATOM 562 C C . TRP A 1 72 ? 2.808 -3.112 8.368 1.00 88.25 72 TRP A C 1
ATOM 564 O O . TRP A 1 72 ? 2.188 -3.459 9.371 1.00 88.25 72 TRP A O 1
ATOM 574 N N . LEU A 1 73 ? 2.426 -2.057 7.638 1.00 87.06 73 LEU A N 1
ATOM 575 C CA . LEU A 1 73 ? 1.235 -1.263 7.951 1.00 87.06 73 LEU A CA 1
ATOM 576 C C . LEU A 1 73 ? -0.048 -2.102 7.852 1.00 87.06 73 LEU A C 1
ATOM 578 O O . LEU A 1 73 ? -0.880 -2.054 8.752 1.00 87.06 73 LEU A O 1
ATOM 582 N N . ALA A 1 74 ? -0.201 -2.896 6.790 1.00 89.19 74 ALA A N 1
ATOM 583 C CA . ALA A 1 74 ? -1.341 -3.792 6.621 1.00 89.19 74 ALA A CA 1
ATOM 584 C C . ALA A 1 74 ? -1.426 -4.793 7.781 1.00 89.19 74 ALA A C 1
ATOM 586 O O . ALA A 1 74 ? -2.489 -4.937 8.379 1.00 89.19 74 ALA A O 1
ATOM 587 N N . PHE A 1 75 ? -0.298 -5.399 8.157 1.00 86.69 75 PHE A N 1
ATOM 588 C CA . PHE A 1 75 ? -0.202 -6.293 9.306 1.00 86.69 75 PHE A CA 1
ATOM 589 C C . PHE A 1 75 ? -0.630 -5.610 10.615 1.00 86.69 75 PHE A C 1
ATOM 591 O O . PHE A 1 75 ? -1.489 -6.132 11.323 1.00 86.69 75 PHE A O 1
ATOM 598 N N . ARG A 1 76 ? -0.116 -4.405 10.905 1.00 83.56 76 ARG A N 1
ATOM 599 C CA . ARG A 1 76 ? -0.504 -3.613 12.089 1.00 83.56 76 ARG A CA 1
ATOM 600 C C . ARG A 1 76 ? -1.995 -3.281 12.131 1.00 83.56 76 ARG A C 1
ATOM 602 O O . ARG A 1 76 ? -2.578 -3.238 13.207 1.00 83.56 76 ARG A O 1
ATOM 609 N N . LEU A 1 77 ? -2.608 -3.063 10.971 1.00 85.25 77 LEU A N 1
ATOM 610 C CA . LEU A 1 77 ? -4.044 -2.806 10.831 1.00 85.25 77 LEU A CA 1
ATOM 611 C C . LEU A 1 77 ? -4.894 -4.093 10.813 1.00 85.25 77 LEU A C 1
ATOM 613 O O . LEU A 1 77 ? -6.099 -4.028 10.558 1.00 85.25 77 LEU A O 1
ATOM 617 N N . GLY A 1 78 ? -4.289 -5.269 11.023 1.00 86.31 78 GLY A N 1
ATOM 618 C CA . GLY A 1 78 ? -4.973 -6.563 10.957 1.00 86.31 78 GLY A CA 1
ATOM 619 C C . GLY A 1 78 ? -5.474 -6.926 9.554 1.00 86.31 78 GLY A C 1
ATOM 620 O O . GLY A 1 78 ? -6.385 -7.740 9.408 1.00 86.31 78 GLY A O 1
ATOM 621 N N . GLN A 1 79 ? -4.920 -6.305 8.510 1.00 90.69 79 GLN A N 1
ATOM 622 C CA . GLN A 1 79 ? -5.288 -6.532 7.117 1.00 90.69 79 GLN A CA 1
ATOM 623 C C . GLN A 1 79 ? -4.382 -7.579 6.468 1.00 90.69 79 GLN A C 1
ATOM 625 O O . GLN A 1 79 ? -3.159 -7.555 6.594 1.00 90.69 79 GLN A O 1
ATOM 630 N N . SER A 1 80 ? -4.993 -8.480 5.699 1.00 89.50 80 SER A N 1
ATOM 631 C CA . SER A 1 80 ? -4.255 -9.455 4.896 1.00 89.50 80 SER A CA 1
ATOM 632 C C . SER A 1 80 ? -3.654 -8.794 3.648 1.00 89.50 80 SER A C 1
ATOM 634 O O . SER A 1 80 ? -4.368 -8.062 2.954 1.00 89.50 80 SER A O 1
ATOM 636 N N . PRO A 1 81 ? -2.397 -9.104 3.277 1.00 86.75 81 PRO A N 1
ATOM 637 C CA . PRO A 1 81 ? -1.795 -8.608 2.038 1.00 86.75 81 PRO A CA 1
ATOM 638 C C . PRO A 1 81 ? -2.498 -9.134 0.778 1.00 86.75 81 PRO A C 1
ATOM 640 O O . PRO A 1 81 ? -2.370 -8.547 -0.293 1.00 86.75 81 PRO A O 1
ATOM 643 N N . TYR A 1 82 ? -3.278 -10.211 0.912 1.00 89.50 82 TYR A N 1
ATOM 644 C CA . TYR A 1 82 ? -4.080 -10.797 -0.162 1.00 89.50 82 TYR A CA 1
ATOM 645 C C . TYR A 1 82 ? -5.465 -10.149 -0.311 1.00 89.50 82 TYR A C 1
ATOM 647 O O . TYR A 1 82 ? -6.223 -10.523 -1.204 1.00 89.50 82 TYR A O 1
ATOM 655 N N . ASN A 1 83 ? -5.824 -9.187 0.550 1.00 91.19 83 ASN A N 1
ATOM 656 C CA . ASN A 1 83 ? -7.023 -8.376 0.353 1.00 91.19 83 ASN A CA 1
ATOM 657 C C . ASN A 1 83 ? -6.921 -7.657 -1.003 1.00 91.19 83 ASN A C 1
ATOM 659 O O . ASN A 1 83 ? -5.867 -7.126 -1.336 1.00 91.19 83 ASN A O 1
ATOM 663 N N . VAL A 1 84 ? -8.015 -7.599 -1.767 1.00 90.56 84 VAL A N 1
ATOM 664 C CA . VAL A 1 84 ? -8.074 -6.941 -3.084 1.00 90.56 84 VAL A CA 1
ATOM 665 C C . VAL A 1 84 ? -7.502 -5.519 -3.047 1.00 90.56 84 VAL A C 1
ATOM 667 O O . VAL A 1 84 ? -6.745 -5.143 -3.940 1.00 90.56 84 VAL A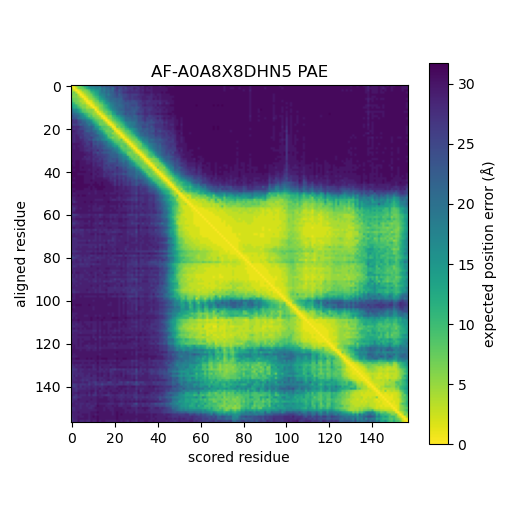 O 1
ATOM 670 N N . ALA A 1 85 ? -7.806 -4.741 -2.003 1.00 90.31 85 ALA A N 1
ATOM 671 C CA . ALA A 1 85 ? -7.266 -3.391 -1.846 1.00 90.31 85 ALA A CA 1
ATOM 672 C C . ALA A 1 85 ? -5.742 -3.403 -1.640 1.00 90.31 85 ALA A C 1
ATOM 674 O O . ALA A 1 85 ? -5.024 -2.631 -2.275 1.00 90.31 85 ALA A O 1
ATOM 675 N N . ALA A 1 86 ? -5.239 -4.311 -0.801 1.00 90.69 86 ALA A N 1
ATOM 676 C CA . ALA A 1 86 ? -3.812 -4.443 -0.527 1.00 90.69 86 ALA A CA 1
ATOM 677 C C . ALA A 1 86 ? -3.033 -4.955 -1.745 1.00 90.69 86 ALA A C 1
ATOM 679 O O . ALA A 1 86 ? -2.013 -4.375 -2.120 1.00 90.69 86 ALA A O 1
ATOM 680 N N . ALA A 1 87 ? -3.565 -5.971 -2.421 1.00 90.88 87 ALA A N 1
ATOM 681 C CA . ALA A 1 87 ? -3.030 -6.496 -3.667 1.00 90.88 87 ALA A CA 1
ATOM 682 C C . ALA A 1 87 ? -2.966 -5.410 -4.752 1.00 90.88 87 ALA A C 1
ATOM 684 O O . ALA A 1 87 ? -1.965 -5.306 -5.458 1.00 90.88 87 ALA A O 1
ATOM 685 N N . TYR A 1 88 ? -3.988 -4.552 -4.853 1.00 92.38 88 TYR A N 1
ATOM 686 C CA . TYR A 1 88 ? -3.988 -3.439 -5.801 1.00 92.38 88 TYR A CA 1
ATOM 687 C C . TYR A 1 88 ? -2.902 -2.402 -5.497 1.00 92.38 88 TYR A C 1
ATOM 689 O O . TYR A 1 88 ? -2.243 -1.912 -6.416 1.00 92.38 88 TYR A O 1
ATOM 697 N N . VAL A 1 89 ? -2.676 -2.082 -4.219 1.00 92.06 89 VAL A N 1
ATOM 698 C CA . VAL A 1 89 ? -1.583 -1.185 -3.819 1.00 92.06 89 VAL A CA 1
ATOM 699 C C . VAL A 1 89 ? -0.234 -1.802 -4.172 1.00 92.06 89 VAL A C 1
ATOM 701 O O . VAL A 1 89 ? 0.577 -1.127 -4.792 1.00 92.06 89 VAL A O 1
ATOM 704 N N . LEU A 1 90 ? -0.014 -3.081 -3.864 1.00 91.12 90 LEU A N 1
ATOM 705 C CA . LEU A 1 90 ? 1.237 -3.799 -4.146 1.00 91.12 90 LEU A CA 1
ATOM 706 C C . LEU A 1 90 ? 1.499 -4.014 -5.642 1.00 91.12 90 LEU A C 1
ATOM 708 O O . LEU A 1 90 ? 2.652 -4.051 -6.075 1.00 91.12 90 LEU A O 1
ATOM 712 N N . TYR A 1 91 ? 0.440 -4.093 -6.444 1.00 91.12 91 TYR A N 1
ATOM 713 C CA . TYR A 1 91 ? 0.538 -4.158 -7.896 1.00 91.12 91 TYR A CA 1
ATOM 714 C C . TYR A 1 91 ? 1.169 -2.889 -8.494 1.00 91.12 91 TYR A C 1
ATOM 716 O O . TYR A 1 91 ? 1.905 -2.974 -9.476 1.00 91.12 91 TYR A O 1
ATOM 724 N N . ARG A 1 92 ? 0.938 -1.707 -7.899 1.00 91.00 92 ARG A N 1
ATOM 725 C CA . ARG A 1 92 ? 1.455 -0.429 -8.425 1.00 91.00 92 ARG A CA 1
ATOM 726 C C . ARG A 1 92 ? 2.994 -0.341 -8.387 1.00 91.00 92 ARG A C 1
ATOM 728 O O . ARG A 1 92 ? 3.562 -0.055 -9.440 1.00 91.00 92 ARG A O 1
ATOM 735 N N . PRO A 1 93 ? 3.689 -0.623 -7.264 1.00 87.31 93 PRO A N 1
ATOM 736 C CA . PRO A 1 93 ? 5.144 -0.748 -7.246 1.00 87.31 93 PRO A CA 1
ATOM 737 C C . PRO A 1 93 ? 5.681 -1.819 -8.202 1.00 87.31 93 PRO A C 1
ATOM 739 O O . PRO A 1 93 ? 6.692 -1.585 -8.855 1.00 87.31 93 PRO A O 1
ATOM 742 N N . GLY A 1 94 ? 4.996 -2.964 -8.331 1.00 85.88 94 GLY A N 1
ATOM 743 C CA . GLY A 1 94 ? 5.385 -4.015 -9.283 1.00 85.88 94 GLY A CA 1
ATOM 744 C C . GLY A 1 94 ? 5.349 -3.542 -10.734 1.00 85.88 94 GLY A C 1
ATOM 745 O O . GLY A 1 94 ? 6.276 -3.786 -11.505 1.00 85.88 94 GLY A O 1
ATOM 746 N N . LEU A 1 95 ? 4.321 -2.775 -11.097 1.00 86.31 95 LEU A N 1
ATOM 747 C CA . LEU A 1 95 ? 4.232 -2.174 -12.422 1.00 86.31 95 LEU A CA 1
ATOM 748 C C . LEU A 1 95 ? 5.345 -1.139 -12.660 1.00 86.31 95 LEU A C 1
ATOM 750 O O . LEU A 1 95 ? 5.894 -1.085 -13.757 1.00 86.31 95 LEU A O 1
ATOM 754 N N . ALA A 1 96 ? 5.712 -0.352 -11.644 1.00 85.75 96 ALA A N 1
ATOM 755 C CA . ALA A 1 96 ? 6.800 0.622 -11.749 1.00 85.75 96 ALA A CA 1
ATOM 756 C C . ALA A 1 96 ? 8.167 -0.044 -12.004 1.00 85.75 96 ALA A C 1
ATOM 758 O O . ALA A 1 96 ? 8.946 0.464 -12.808 1.00 85.75 96 ALA A O 1
ATOM 759 N N . GLU A 1 97 ? 8.436 -1.204 -11.392 1.00 82.62 97 GLU A N 1
ATOM 760 C CA . GLU A 1 97 ? 9.640 -2.001 -11.686 1.00 82.62 97 GLU A CA 1
ATOM 761 C C . GLU A 1 97 ? 9.634 -2.535 -13.121 1.00 82.62 97 GLU A C 1
ATOM 763 O O . GLU A 1 97 ? 10.668 -2.531 -13.787 1.00 82.62 97 GLU A O 1
ATOM 768 N N . HIS A 1 98 ? 8.466 -2.962 -13.611 1.00 79.00 98 HIS A N 1
ATOM 769 C CA . HIS A 1 98 ? 8.321 -3.503 -14.962 1.00 79.00 98 HIS A CA 1
ATOM 770 C C . HIS A 1 98 ? 8.576 -2.453 -16.048 1.00 79.00 98 HIS A C 1
ATOM 772 O O . HIS A 1 98 ? 9.270 -2.719 -17.027 1.00 79.00 98 HIS A O 1
ATOM 778 N N . LEU A 1 99 ? 8.015 -1.253 -15.875 1.00 78.12 99 LEU A N 1
ATOM 779 C CA . LEU A 1 99 ? 8.082 -0.184 -16.871 1.00 78.12 99 LEU A CA 1
ATOM 780 C C . LEU A 1 99 ? 9.497 0.381 -17.051 1.00 78.12 99 LEU A C 1
ATOM 782 O O . LEU A 1 99 ? 9.781 0.952 -18.099 1.00 78.12 99 LEU A O 1
ATOM 786 N N . ARG A 1 100 ? 10.393 0.201 -16.071 1.00 72.88 100 ARG A N 1
ATOM 787 C CA . ARG A 1 100 ? 11.765 0.731 -16.112 1.00 72.88 100 ARG A CA 1
ATOM 788 C C . ARG A 1 100 ? 12.804 -0.261 -16.659 1.00 72.88 100 ARG A C 1
ATOM 790 O O . ARG A 1 100 ? 13.994 -0.100 -16.433 1.00 72.88 100 ARG A O 1
ATOM 797 N N . GLY A 1 101 ? 12.363 -1.269 -17.417 1.00 61.09 101 GLY A N 1
ATOM 798 C CA . GLY A 1 101 ? 13.238 -1.987 -18.354 1.00 61.09 101 GLY A CA 1
ATOM 799 C C . GLY A 1 101 ? 13.865 -3.290 -17.856 1.00 61.09 101 GLY A C 1
ATOM 800 O O . GLY A 1 101 ? 14.695 -3.863 -18.558 1.00 61.09 101 GLY A O 1
ATOM 801 N N . ARG A 1 102 ? 13.455 -3.823 -16.697 1.00 63.81 102 ARG A N 1
ATOM 802 C CA . ARG A 1 102 ? 13.9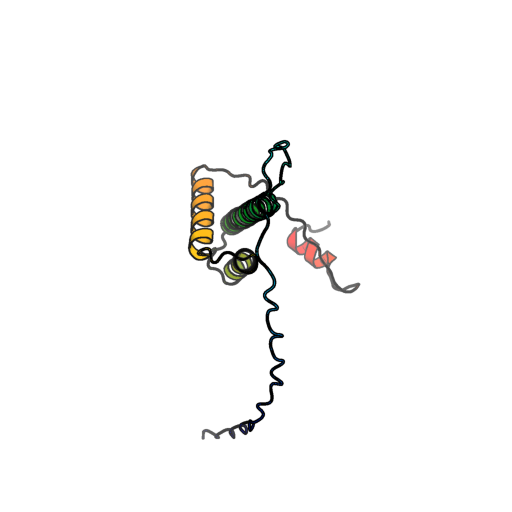10 -5.145 -16.233 1.00 63.81 102 ARG A CA 1
ATOM 803 C C . ARG A 1 102 ? 12.717 -6.061 -16.005 1.00 63.81 102 ARG A C 1
ATOM 805 O O . ARG A 1 102 ? 11.875 -5.810 -15.148 1.00 63.81 102 ARG A O 1
ATOM 812 N N . ASN A 1 103 ? 12.686 -7.170 -16.740 1.00 57.81 103 ASN A N 1
ATOM 813 C CA . ASN A 1 103 ? 11.781 -8.299 -16.507 1.00 57.81 103 ASN A CA 1
ATOM 814 C C . ASN A 1 103 ? 12.212 -9.062 -15.239 1.00 57.81 103 ASN A C 1
ATOM 816 O O . ASN A 1 103 ? 12.588 -10.229 -15.295 1.00 57.81 103 ASN A O 1
ATOM 820 N N . GLY A 1 104 ? 12.267 -8.370 -14.102 1.00 59.94 104 GLY A N 1
ATOM 821 C CA . GLY A 1 104 ? 12.462 -8.996 -12.804 1.00 59.94 104 GLY A CA 1
ATOM 822 C C . GLY A 1 104 ? 11.191 -9.728 -12.393 1.00 59.94 104 GLY A C 1
ATOM 823 O O . GLY A 1 104 ? 10.089 -9.249 -12.650 1.00 59.94 104 GLY A O 1
ATOM 824 N N . ASP A 1 105 ? 11.348 -10.887 -11.761 1.00 65.56 105 ASP A N 1
ATOM 825 C CA . ASP A 1 105 ? 10.228 -11.640 -11.209 1.00 65.56 105 ASP A CA 1
ATOM 826 C C . ASP A 1 105 ? 9.548 -10.832 -10.087 1.00 65.56 105 ASP A C 1
ATOM 828 O O . ASP A 1 105 ? 10.047 -10.726 -8.959 1.00 65.56 105 ASP A O 1
ATOM 832 N N . HIS A 1 106 ? 8.420 -10.202 -10.427 1.00 67.25 106 HIS A N 1
ATOM 833 C CA . HIS A 1 106 ? 7.620 -9.377 -9.516 1.00 67.25 106 HIS A CA 1
ATOM 834 C C . HIS A 1 106 ? 7.141 -10.164 -8.300 1.00 67.25 106 HIS A C 1
ATOM 836 O O . HIS A 1 106 ? 6.992 -9.584 -7.219 1.00 67.25 106 HIS A O 1
ATOM 842 N N . VAL A 1 107 ? 6.939 -11.474 -8.480 1.00 67.00 107 VAL A N 1
ATOM 843 C CA . VAL A 1 107 ? 6.515 -12.405 -7.433 1.00 67.00 107 VAL A CA 1
ATOM 844 C C . VAL A 1 107 ? 7.631 -12.548 -6.401 1.00 67.00 107 VAL A C 1
ATOM 846 O O . VAL A 1 107 ? 7.411 -12.242 -5.230 1.00 67.00 107 VAL A O 1
ATOM 849 N N . ALA A 1 108 ? 8.866 -12.823 -6.836 1.00 70.62 108 ALA A N 1
ATOM 850 C CA . ALA A 1 108 ? 10.021 -12.882 -5.939 1.00 70.62 108 ALA A CA 1
ATOM 851 C C . ALA A 1 108 ? 10.277 -11.570 -5.175 1.00 70.62 108 ALA A C 1
ATOM 853 O O . ALA A 1 108 ? 10.793 -11.592 -4.059 1.00 70.62 108 ALA A O 1
ATOM 854 N N . SER A 1 109 ? 9.946 -10.408 -5.747 1.00 79.19 109 SER A N 1
ATOM 855 C CA . SER A 1 109 ? 10.080 -9.130 -5.038 1.00 79.19 109 SER A CA 1
ATOM 856 C C . SER A 1 109 ? 9.036 -8.945 -3.933 1.00 79.19 109 SER A C 1
ATOM 858 O O . SER A 1 109 ? 9.368 -8.453 -2.854 1.00 79.19 109 SER A O 1
ATOM 860 N N . PHE A 1 110 ? 7.790 -9.354 -4.173 1.00 85.12 110 PHE A N 1
ATOM 861 C CA . PHE A 1 110 ? 6.773 -9.383 -3.126 1.00 85.12 110 PHE A CA 1
ATOM 862 C C . PHE A 1 110 ? 7.151 -10.364 -2.009 1.00 85.12 110 PHE A C 1
ATOM 864 O O . PHE A 1 110 ? 7.095 -9.997 -0.835 1.00 85.12 110 PHE A O 1
ATOM 871 N N . ASP A 1 111 ? 7.602 -11.568 -2.365 1.00 88.38 111 ASP A N 1
ATOM 872 C CA . ASP A 1 111 ? 7.984 -12.596 -1.395 1.00 88.38 111 ASP A CA 1
ATOM 873 C C . ASP A 1 111 ? 9.141 -12.145 -0.502 1.00 88.38 111 ASP A C 1
ATOM 875 O O . ASP A 1 111 ? 9.094 -12.339 0.715 1.00 88.38 111 ASP A O 1
ATOM 879 N N . ARG A 1 112 ? 10.143 -11.463 -1.078 1.00 88.56 112 ARG A N 1
ATOM 880 C CA . ARG A 1 112 ? 11.221 -10.833 -0.302 1.00 88.56 112 ARG A CA 1
ATOM 881 C C . ARG A 1 112 ? 10.679 -9.816 0.698 1.00 88.56 112 ARG A C 1
ATOM 883 O O . ARG A 1 112 ? 11.037 -9.881 1.871 1.00 88.56 112 ARG A O 1
ATOM 890 N N . ALA A 1 113 ? 9.803 -8.909 0.265 1.00 88.25 113 ALA A N 1
ATOM 891 C CA . ALA A 1 113 ? 9.225 -7.906 1.157 1.00 88.25 113 ALA A CA 1
ATOM 892 C C . ALA A 1 113 ? 8.406 -8.551 2.290 1.00 88.25 113 ALA A C 1
ATOM 894 O O . ALA A 1 113 ? 8.549 -8.172 3.449 1.00 88.25 113 ALA A O 1
ATOM 895 N N . ASN A 1 114 ? 7.617 -9.580 1.976 1.00 87.62 114 ASN A N 1
ATOM 896 C CA . ASN A 1 114 ? 6.829 -10.333 2.949 1.00 87.62 114 ASN A CA 1
ATOM 897 C C . ASN A 1 114 ? 7.705 -11.073 3.973 1.00 87.62 114 ASN A C 1
ATOM 899 O O . ASN A 1 114 ? 7.398 -11.075 5.164 1.00 87.62 114 ASN A O 1
ATOM 903 N N . ALA A 1 115 ? 8.815 -11.675 3.539 1.00 88.75 115 ALA A N 1
ATOM 904 C CA . ALA A 1 115 ? 9.769 -12.321 4.438 1.00 88.75 115 ALA A CA 1
ATOM 905 C C . ALA A 1 115 ? 10.421 -11.317 5.403 1.00 88.75 115 ALA A C 1
ATOM 907 O O . ALA A 1 115 ? 10.509 -11.591 6.599 1.00 88.75 115 ALA A O 1
ATOM 908 N N . ILE A 1 116 ? 10.812 -10.137 4.906 1.00 85.44 116 ILE A N 1
ATOM 909 C CA . ILE A 1 116 ? 11.364 -9.056 5.737 1.00 85.44 116 ILE A CA 1
ATOM 910 C C . ILE A 1 116 ? 10.321 -8.580 6.753 1.00 85.44 116 ILE A C 1
ATOM 912 O O . ILE A 1 116 ? 10.632 -8.470 7.935 1.00 85.44 116 ILE A O 1
ATOM 916 N N . THR A 1 117 ? 9.073 -8.356 6.333 1.00 85.00 117 THR A N 1
ATOM 917 C CA . THR A 1 117 ? 7.993 -7.951 7.246 1.00 85.00 117 THR A CA 1
ATOM 918 C C . THR A 1 117 ? 7.776 -8.972 8.366 1.00 85.00 117 THR A C 1
ATOM 920 O O . THR A 1 117 ? 7.710 -8.583 9.529 1.00 85.00 117 THR A O 1
ATOM 923 N N . LYS A 1 118 ? 7.739 -10.272 8.046 1.00 85.19 118 LYS A N 1
ATOM 924 C CA . LYS A 1 118 ? 7.624 -11.347 9.051 1.00 85.19 118 LYS A CA 1
ATOM 925 C C . LYS A 1 118 ? 8.824 -11.403 9.995 1.00 85.19 118 LYS A C 1
ATOM 927 O O . LYS A 1 118 ? 8.680 -11.724 11.170 1.00 85.19 118 LYS A O 1
ATOM 932 N N . HIS A 1 119 ? 10.019 -11.098 9.496 1.00 85.06 119 HIS A N 1
ATOM 933 C CA . HIS A 1 119 ? 11.204 -11.014 10.341 1.00 85.06 119 HIS A CA 1
ATOM 934 C C . HIS A 1 119 ? 11.116 -9.835 11.321 1.00 85.06 119 HIS A C 1
ATOM 936 O O . HIS A 1 119 ? 11.393 -10.011 12.502 1.00 85.06 119 HIS A O 1
ATOM 942 N N . LEU A 1 120 ? 10.668 -8.663 10.862 1.00 80.50 120 LEU A N 1
ATOM 943 C CA . LEU A 1 120 ? 10.474 -7.483 11.714 1.00 80.50 120 LEU A CA 1
ATOM 944 C C . LEU A 1 120 ? 9.435 -7.723 12.820 1.00 80.50 120 LEU A C 1
ATOM 946 O O . LEU A 1 120 ? 9.614 -7.244 13.938 1.00 80.50 120 LEU A O 1
ATOM 950 N N . GLU A 1 121 ? 8.390 -8.503 12.529 1.00 78.06 121 GLU A N 1
ATOM 951 C CA . GLU A 1 121 ? 7.433 -8.987 13.531 1.00 78.06 121 GLU A CA 1
ATOM 952 C C . GLU A 1 121 ? 8.124 -9.868 14.584 1.00 78.06 121 GLU A C 1
ATOM 954 O O . GLU A 1 121 ? 7.992 -9.615 15.779 1.00 78.06 121 GLU A O 1
ATOM 959 N N . ALA A 1 122 ? 8.911 -10.860 14.155 1.00 77.62 122 ALA A N 1
ATOM 960 C CA . ALA A 1 122 ? 9.614 -11.774 15.058 1.00 77.62 122 ALA A CA 1
ATOM 961 C C . ALA A 1 122 ? 10.657 -11.073 15.949 1.00 77.62 122 ALA A C 1
ATOM 963 O O . ALA A 1 122 ? 10.896 -11.499 17.076 1.00 77.62 122 ALA A O 1
ATOM 964 N N . VAL A 1 123 ? 11.271 -9.998 15.449 1.00 77.81 123 VAL A N 1
ATOM 965 C CA . VAL A 1 123 ? 12.227 -9.160 16.192 1.00 77.81 123 VAL A CA 1
ATOM 966 C C . VAL A 1 123 ? 11.514 -8.215 17.174 1.00 77.81 123 VAL A C 1
ATOM 968 O O . VAL A 1 123 ? 12.160 -7.616 18.030 1.00 77.81 123 VAL A O 1
ATOM 971 N N . GLY A 1 124 ? 10.182 -8.097 17.102 1.00 68.19 124 GLY A N 1
ATOM 972 C CA . GLY A 1 124 ? 9.405 -7.200 17.958 1.00 68.19 124 GLY A CA 1
ATOM 973 C C . GLY A 1 124 ? 9.652 -5.724 17.645 1.00 68.19 124 GLY A C 1
ATOM 974 O O . GLY A 1 124 ? 9.493 -4.870 18.517 1.00 68.19 124 GLY A O 1
ATOM 975 N N . GLN A 1 125 ? 10.076 -5.401 16.416 1.00 71.69 125 GLN A N 1
ATOM 976 C CA . GLN A 1 125 ? 10.304 -4.018 16.019 1.00 71.69 125 GLN A CA 1
ATOM 977 C C . GLN A 1 125 ? 8.958 -3.311 15.835 1.00 71.69 125 GLN A C 1
ATOM 979 O O . GLN A 1 125 ? 8.277 -3.440 14.817 1.00 71.69 125 GLN A O 1
ATOM 984 N N . GLU A 1 126 ? 8.575 -2.571 16.872 1.00 63.19 126 GLU A N 1
ATOM 985 C CA . GLU A 1 126 ? 7.257 -1.962 16.992 1.00 63.19 126 GLU A CA 1
ATOM 986 C C . GLU A 1 126 ? 7.131 -0.596 16.289 1.00 63.19 126 GLU A C 1
ATOM 988 O O . GLU A 1 126 ? 6.032 -0.182 15.921 1.00 63.19 126 GLU A O 1
ATOM 993 N N . SER A 1 127 ? 8.217 0.124 16.035 1.00 66.94 127 SER A N 1
ATOM 994 C CA . SER A 1 127 ? 8.151 1.401 15.321 1.00 66.94 127 SER A CA 1
ATOM 995 C C . SER A 1 127 ? 8.589 1.233 13.869 1.00 66.94 127 SER A C 1
ATOM 997 O O . SER A 1 127 ? 9.755 0.979 13.566 1.00 66.94 127 SER A O 1
ATOM 999 N N . LEU A 1 128 ? 7.645 1.407 12.945 1.00 67.06 128 LEU A N 1
ATOM 1000 C CA . LEU A 1 128 ? 7.982 1.719 11.563 1.00 67.06 128 LEU A CA 1
ATOM 1001 C C . LEU A 1 128 ? 8.276 3.215 11.516 1.00 67.06 128 LEU A C 1
ATOM 1003 O O . LEU A 1 128 ? 7.410 4.019 11.857 1.00 67.06 128 LEU A O 1
ATOM 1007 N N . ASP A 1 129 ? 9.482 3.588 11.094 1.00 71.00 129 ASP A N 1
ATOM 1008 C CA . ASP A 1 129 ? 9.786 4.973 10.733 1.00 71.00 129 ASP A CA 1
ATOM 1009 C C . ASP A 1 129 ? 9.063 5.304 9.415 1.00 71.00 129 ASP A C 1
ATOM 1011 O O . ASP A 1 129 ? 9.595 5.207 8.301 1.00 71.00 129 ASP A O 1
ATOM 1015 N N . PHE A 1 130 ? 7.759 5.532 9.532 1.00 70.31 130 PHE A N 1
ATOM 1016 C CA . PHE A 1 130 ? 6.850 5.792 8.433 1.00 70.31 130 PHE A CA 1
ATOM 1017 C C . PHE A 1 130 ? 6.028 7.028 8.744 1.00 70.31 130 PHE A C 1
ATOM 1019 O O . PHE A 1 130 ? 5.215 7.052 9.665 1.00 70.31 130 PHE A O 1
ATOM 1026 N N . SER A 1 131 ? 6.214 8.043 7.912 1.00 73.75 131 SER A N 1
ATOM 1027 C CA . SER A 1 131 ? 5.322 9.181 7.812 1.00 73.75 131 SER A CA 1
ATOM 1028 C C . SER A 1 131 ? 4.462 9.023 6.558 1.00 73.75 131 SER A C 1
ATOM 1030 O O . SER A 1 131 ? 4.938 8.636 5.489 1.00 73.75 131 SER A O 1
ATOM 1032 N N . CYS A 1 132 ? 3.167 9.305 6.686 1.00 71.81 132 CYS A N 1
ATOM 1033 C CA . CYS A 1 132 ? 2.247 9.382 5.559 1.00 71.81 132 CYS A CA 1
ATOM 1034 C C . CYS A 1 132 ? 1.627 10.772 5.530 1.00 71.81 132 CYS A C 1
ATOM 1036 O O . CYS A 1 132 ? 0.972 11.188 6.484 1.00 71.81 132 CYS A O 1
ATOM 1038 N N . THR A 1 133 ? 1.805 11.484 4.421 1.00 85.56 133 THR A N 1
ATOM 1039 C CA . THR A 1 133 ? 1.100 12.740 4.168 1.00 85.56 133 THR A CA 1
ATOM 1040 C C . THR A 1 133 ? -0.093 12.458 3.268 1.00 85.56 133 THR A C 1
ATOM 1042 O O . THR A 1 133 ? 0.064 12.076 2.110 1.00 85.56 133 THR A O 1
ATOM 1045 N N . THR A 1 134 ? -1.299 12.654 3.797 1.00 81.81 134 THR A N 1
ATOM 1046 C CA . THR A 1 134 ? -2.540 12.487 3.033 1.00 81.81 134 THR A CA 1
ATOM 1047 C C . THR A 1 134 ? -3.021 13.841 2.524 1.00 81.81 134 THR A C 1
ATOM 1049 O O . THR A 1 134 ? -3.259 14.755 3.310 1.00 81.81 134 THR A O 1
ATOM 1052 N N . MET A 1 135 ? -3.198 13.972 1.207 1.00 87.00 135 MET A N 1
ATOM 1053 C CA . MET A 1 135 ? -3.779 15.162 0.583 1.00 87.00 135 MET A CA 1
ATOM 1054 C C . MET A 1 135 ? -5.247 14.905 0.222 1.00 87.00 135 MET A C 1
ATOM 1056 O O . MET A 1 135 ? -5.550 13.987 -0.538 1.00 87.00 135 MET A O 1
ATOM 1060 N N . VAL A 1 136 ? -6.162 15.734 0.735 1.00 88.81 136 VAL A N 1
ATOM 1061 C CA . VAL A 1 136 ? -7.610 15.603 0.493 1.00 88.81 136 VAL A CA 1
ATOM 1062 C C . VAL A 1 136 ? -8.091 16.710 -0.444 1.00 88.81 136 VAL A C 1
ATOM 1064 O O . VAL A 1 136 ? -8.173 17.879 -0.067 1.00 88.81 136 VAL A O 1
ATOM 1067 N N . LEU A 1 137 ? -8.447 16.336 -1.673 1.00 91.69 137 LEU A N 1
ATOM 1068 C CA . LEU A 1 137 ? -8.925 17.253 -2.712 1.00 91.69 137 LEU A CA 1
ATOM 1069 C C . LEU A 1 137 ? -10.432 17.098 -2.949 1.00 91.69 137 LEU A C 1
ATOM 1071 O O . LEU A 1 137 ? -11.002 16.025 -2.781 1.00 91.69 137 LEU A O 1
ATOM 1075 N N . GLY A 1 138 ? -11.094 18.182 -3.357 1.00 91.56 138 GLY A N 1
ATOM 1076 C CA . GLY A 1 138 ? -12.522 18.172 -3.683 1.00 91.56 138 GLY A CA 1
ATOM 1077 C C . GLY A 1 138 ? -13.150 19.563 -3.663 1.00 91.56 138 GLY A C 1
ATOM 1078 O O . GLY A 1 138 ? -12.530 20.533 -3.223 1.00 91.56 138 GLY A O 1
ATOM 1079 N N . LYS A 1 139 ? -14.406 19.664 -4.102 1.00 93.12 139 LYS A N 1
ATOM 1080 C CA . LYS A 1 139 ? -15.161 20.929 -4.176 1.00 93.12 139 LYS A CA 1
ATOM 1081 C C . LYS A 1 139 ? -15.370 21.568 -2.792 1.00 93.12 139 LYS A C 1
ATOM 1083 O O . LYS A 1 139 ? -15.315 20.886 -1.761 1.00 93.12 139 LYS A O 1
ATOM 1088 N N . THR A 1 140 ? -15.602 22.879 -2.752 1.00 88.75 140 THR A N 1
ATOM 1089 C CA . THR A 1 140 ? -15.993 23.602 -1.526 1.00 88.75 140 THR A CA 1
ATOM 1090 C C . THR A 1 140 ? -17.291 23.013 -0.954 1.00 88.75 140 THR A C 1
ATOM 1092 O O . THR A 1 140 ? -18.128 22.538 -1.716 1.00 88.75 140 THR A O 1
ATOM 1095 N N . CYS A 1 141 ? -17.429 22.966 0.377 1.00 83.88 141 CYS A N 1
ATOM 1096 C CA . CYS A 1 141 ? -18.552 22.333 1.100 1.00 83.88 141 CYS A CA 1
ATOM 1097 C C . CYS A 1 141 ? -18.762 20.819 0.867 1.00 83.88 141 CYS A C 1
ATOM 1099 O O . CYS A 1 141 ? -19.738 20.263 1.353 1.00 83.88 141 CYS A O 1
ATOM 1101 N N . GLY A 1 142 ? -17.836 20.110 0.212 1.00 86.25 142 GLY A N 1
ATOM 1102 C CA . GLY A 1 142 ? -17.928 18.656 -0.009 1.00 86.25 142 GLY A CA 1
ATOM 1103 C C . GLY A 1 142 ? -17.598 17.770 1.202 1.00 86.25 142 GLY A C 1
ATOM 1104 O O . GLY A 1 142 ? -17.217 16.624 1.006 1.00 86.25 142 GLY A O 1
ATOM 1105 N N . GLY A 1 143 ? -17.638 18.299 2.431 1.00 88.88 143 GLY A N 1
ATOM 1106 C CA . GLY A 1 143 ? -17.397 17.510 3.650 1.00 88.88 143 GLY A CA 1
ATOM 1107 C C . GLY A 1 143 ? -15.959 17.011 3.860 1.00 88.88 143 GLY A C 1
ATOM 1108 O O . GLY A 1 143 ? -15.742 16.134 4.688 1.00 88.88 143 GLY A O 1
ATOM 1109 N N . LYS A 1 144 ? -14.958 17.557 3.151 1.00 93.19 144 LYS A N 1
ATOM 1110 C CA . LYS A 1 144 ? -13.546 17.128 3.273 1.00 93.19 144 LYS A CA 1
ATOM 1111 C C . LYS A 1 144 ? -13.034 17.155 4.720 1.00 93.19 144 LYS A C 1
ATOM 1113 O O . LYS A 1 144 ? -12.432 16.188 5.166 1.00 93.19 144 LYS A O 1
ATOM 1118 N N . SER A 1 145 ? -13.300 18.242 5.449 1.00 88.88 145 SER A N 1
ATOM 1119 C CA . SER A 1 145 ? -12.920 18.397 6.861 1.00 88.88 145 SER A CA 1
ATOM 1120 C C . SER A 1 145 ? -13.707 17.466 7.786 1.00 88.88 145 SER A C 1
ATOM 1122 O O . SER A 1 145 ? -13.131 16.909 8.710 1.00 88.88 145 SER A O 1
ATOM 1124 N N . THR A 1 146 ? -14.996 17.245 7.515 1.00 89.38 146 THR A N 1
ATOM 1125 C CA . THR A 1 146 ? -15.824 16.283 8.259 1.00 89.38 146 THR A CA 1
ATOM 1126 C C . THR A 1 146 ? -15.281 14.862 8.125 1.00 89.38 146 THR A C 1
ATOM 1128 O O . THR A 1 146 ? -15.142 14.169 9.127 1.00 89.38 146 THR A O 1
ATOM 1131 N N . ASN A 1 147 ? -14.906 14.449 6.910 1.00 89.19 147 ASN A N 1
ATOM 1132 C CA . ASN A 1 147 ? -14.312 13.133 6.666 1.00 89.19 147 ASN A CA 1
ATOM 1133 C C . ASN A 1 147 ? -12.960 12.975 7.365 1.00 89.19 147 ASN A C 1
ATOM 1135 O O . ASN A 1 147 ? -12.702 11.925 7.937 1.00 89.19 147 ASN A O 1
ATOM 1139 N N . ILE A 1 148 ? -12.117 14.014 7.351 1.00 90.25 148 ILE A N 1
ATOM 1140 C CA . ILE A 1 148 ? -10.848 14.011 8.091 1.00 90.25 148 ILE A CA 1
ATOM 1141 C C . ILE A 1 148 ? -11.107 13.793 9.586 1.00 90.25 148 ILE A C 1
ATOM 1143 O O . ILE A 1 148 ? -10.539 12.877 10.169 1.00 90.25 148 ILE A O 1
ATOM 1147 N N . ASN A 1 149 ? -12.010 14.566 10.192 1.00 87.94 149 ASN A N 1
ATOM 1148 C CA . ASN A 1 149 ? -12.308 14.437 11.620 1.00 87.94 149 ASN A CA 1
ATOM 1149 C C . ASN A 1 149 ? -12.877 13.053 11.976 1.00 87.94 149 ASN A C 1
ATOM 1151 O O . ASN A 1 149 ? -12.562 12.526 13.035 1.00 87.94 149 ASN A O 1
ATOM 1155 N N . SER A 1 150 ? -13.659 12.439 11.080 1.00 87.44 150 SER A N 1
ATOM 1156 C CA . SER A 1 150 ? -14.169 11.075 11.270 1.00 87.44 150 SER A CA 1
ATOM 1157 C C . SER A 1 150 ? -13.076 10.004 11.240 1.00 87.44 150 SER A C 1
ATOM 1159 O O . SER A 1 150 ? -13.274 8.941 11.814 1.00 87.44 150 SER A O 1
ATOM 1161 N N . ILE A 1 151 ? -11.958 10.244 10.550 1.00 86.38 151 ILE A N 1
ATOM 1162 C CA . ILE A 1 151 ? -10.818 9.314 10.516 1.00 86.38 151 ILE A CA 1
ATOM 1163 C C . ILE A 1 151 ? -10.007 9.411 11.812 1.00 86.38 151 ILE A C 1
ATOM 1165 O O . ILE A 1 151 ? -9.485 8.404 12.279 1.00 86.38 151 ILE A O 1
ATOM 1169 N N . PHE A 1 152 ? -9.901 10.610 12.386 1.00 83.06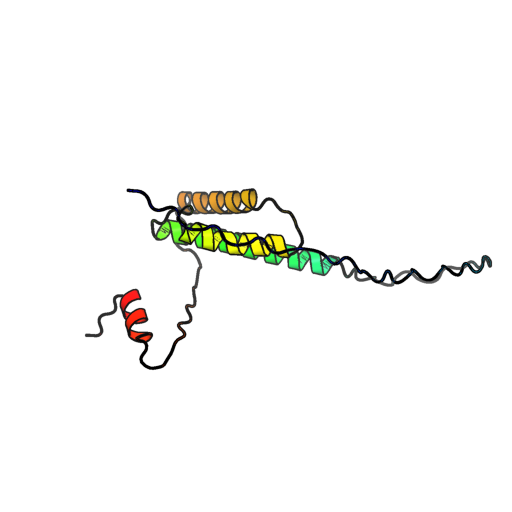 152 PHE A N 1
ATOM 1170 C CA . PHE A 1 152 ? -9.155 10.846 13.624 1.00 83.06 152 PHE A CA 1
ATOM 1171 C C . PHE A 1 152 ? -9.979 10.610 14.899 1.00 83.06 152 PHE A C 1
ATOM 1173 O O . PHE A 1 152 ? -9.426 10.703 15.988 1.00 83.06 152 PHE A O 1
ATOM 1180 N N . ASP A 1 153 ? -11.276 10.309 14.771 1.00 72.31 153 ASP A N 1
ATOM 1181 C CA . ASP A 1 153 ? -12.233 10.143 15.880 1.00 72.31 153 ASP A CA 1
ATOM 1182 C C . ASP A 1 153 ? -12.216 11.316 16.889 1.00 72.31 153 ASP A C 1
ATOM 1184 O O . ASP A 1 153 ? -12.610 11.205 18.051 1.00 72.31 153 ASP A O 1
ATOM 1188 N N . GLU A 1 154 ? -11.759 12.487 16.435 1.00 62.31 154 GLU A N 1
ATOM 1189 C CA . GLU A 1 154 ? -11.711 13.704 17.233 1.00 62.31 154 GLU A CA 1
ATOM 1190 C C . GLU A 1 154 ? -13.093 14.358 17.219 1.00 62.31 154 GLU A C 1
ATOM 1192 O O . GLU A 1 154 ? -13.453 15.135 16.324 1.00 62.31 154 GLU A O 1
ATOM 1197 N N . VAL A 1 155 ? -13.889 14.055 18.243 1.00 54.25 155 VAL A N 1
ATOM 1198 C CA . VAL A 1 155 ? -15.073 14.850 18.564 1.00 54.25 155 VAL A CA 1
ATOM 1199 C C . VAL A 1 155 ? -14.581 16.176 19.135 1.00 54.25 155 VAL A C 1
ATOM 1201 O O . VAL A 1 155 ? -14.068 16.233 20.251 1.00 54.25 155 VAL A O 1
ATOM 1204 N N . LYS A 1 156 ? -14.726 17.262 18.371 1.00 59.06 156 LYS A N 1
ATOM 1205 C CA . LYS A 1 156 ? -14.591 18.611 18.933 1.00 59.06 156 LYS A CA 1
ATOM 1206 C C . LYS A 1 156 ? -15.690 18.796 19.984 1.00 59.06 156 LYS A C 1
ATOM 1208 O O . LYS A 1 156 ? -16.857 18.903 19.608 1.00 59.06 156 LYS A O 1
ATOM 1213 N N . LEU A 1 157 ? -15.304 18.769 21.262 1.00 43.38 157 LEU A N 1
ATOM 1214 C CA . LEU A 1 157 ? -16.111 19.266 22.382 1.00 43.38 157 LEU A CA 1
ATOM 1215 C C . LEU A 1 157 ? -16.325 20.779 22.261 1.00 43.38 157 LEU A C 1
ATOM 1217 O O . LEU A 1 157 ? -15.388 21.471 21.796 1.00 43.38 157 LEU A O 1
#

Nearest PDB structures (foldseek):
  8cq3-assembly1_A  TM=4.618E-01  e=1.524E+00  Aequoribacter fuscus
  7cnf-assembly1_A  TM=2.138E-01  e=8.705E+00  Homo sapiens

Mean predicted aligned error: 18.58 Å

pLDDT: mean 70.46, std 19.31, range [34.19, 93.19]

Solvent-accessible surface area (backbone atoms only — not comparable to full-atom values): 10648 Å² total; per-residue (Å²): 139,84,82,83,79,86,82,82,85,82,84,81,84,89,86,91,81,80,86,85,77,81,84,81,80,86,84,87,82,80,89,89,83,92,79,91,81,92,80,79,96,75,81,82,74,75,63,75,65,60,61,57,53,51,55,53,49,56,52,47,52,49,44,45,49,52,47,26,56,50,51,43,49,33,50,76,71,74,42,59,67,81,38,71,70,44,39,54,56,56,46,51,53,46,49,55,50,48,74,72,76,45,95,64,66,56,62,62,52,50,51,52,23,51,52,51,35,54,48,39,58,76,70,61,64,81,77,73,98,71,88,83,88,84,84,90,85,77,66,87,90,67,49,65,68,60,55,52,37,65,74,69,68,59,76,85,126

Foldseek 3Di:
DDDDDDDDDDDDDDDDDDPDDDDDDDDDDDDDDDDDDDDDDDPPPPPPVV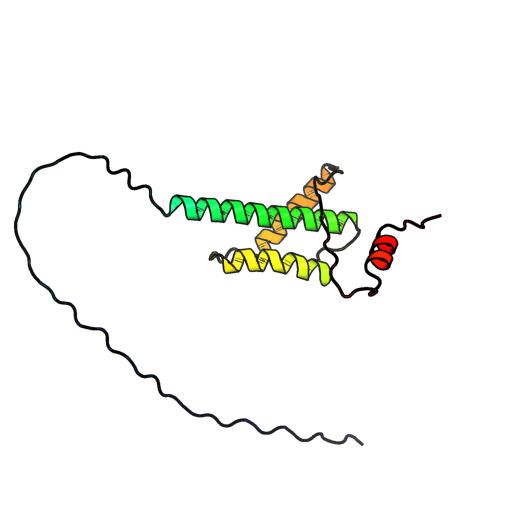VLVVVLVVLLVVLLVVLLLLCLVCVVVVHDCPPPVNVVVLVVSLVVNVVSDDPPDSVVSNVVSVVVNVVCVVVVVPDDPDDDDDDFDDDPPPCSVVVVCVVVVDDDD

Organism: Populus tomentosa (NCBI:txid118781)

Sequence (157 aa):
MWRRAPSPPRPAGPGHTAPLLEPTPRATSQLRAIGTVSHMQSQQIEDPTNGESEEFDETRETLQLIRVKFLWLAFRLGQSPYNVAAAYVLYRPGLAEHLRGRNGDHVASFDRANAITKHLEAVGQESLDFSCTTMVLGKTCGGKSTNINSIFDEVKL